Protein AF-A0A2E5QAH4-F1 (afdb_monomer_lite)

Secondary structure (DSSP, 8-state):
-HHHHHHHHHHHHHHHHHHHHHHHHHHHHHHHHHHHHHHHHHTT-TTB-TTT-PBPPHHHHHH-TT--S-HHHHHTT-

Structure (mmCIF, N/CA/C/O backbone):
data_AF-A0A2E5QAH4-F1
#
_entry.id   AF-A0A2E5QAH4-F1
#
loop_
_atom_site.group_PDB
_atom_site.id
_atom_site.type_symbol
_atom_site.label_atom_id
_atom_site.label_alt_id
_atom_site.label_comp_id
_atom_site.label_asym_id
_atom_site.label_entity_id
_atom_site.label_seq_id
_atom_site.pdbx_PDB_ins_code
_atom_site.Cartn_x
_atom_site.Cartn_y
_atom_site.Cartn_z
_atom_site.occupancy
_atom_site.B_iso_or_equiv
_atom_site.auth_seq_id
_atom_site.auth_comp_id
_atom_site.auth_asym_id
_atom_site.auth_atom_id
_atom_site.pdbx_PDB_model_num
ATOM 1 N N . ASP A 1 1 ? 37.103 5.316 -34.180 1.00 61.22 1 ASP A N 1
ATOM 2 C CA . ASP A 1 1 ? 37.578 5.733 -32.850 1.00 61.22 1 ASP A CA 1
ATOM 3 C C . ASP A 1 1 ? 37.055 4.732 -31.820 1.00 61.22 1 ASP A C 1
ATOM 5 O O . ASP A 1 1 ? 35.858 4.666 -31.597 1.00 61.22 1 ASP A O 1
ATOM 9 N N . GLN A 1 2 ? 37.928 3.881 -31.274 1.00 69.31 2 GLN A N 1
ATOM 10 C CA . GLN A 1 2 ? 37.551 2.831 -30.311 1.00 69.31 2 GLN A CA 1
ATOM 11 C C . GLN A 1 2 ? 37.341 3.383 -28.889 1.00 69.31 2 GLN A C 1
ATOM 13 O O . GLN A 1 2 ? 36.737 2.720 -28.044 1.00 69.31 2 GLN A O 1
ATOM 18 N N . GLN A 1 3 ? 37.828 4.597 -28.602 1.00 71.00 3 GLN A N 1
ATOM 19 C CA . GLN A 1 3 ? 37.740 5.188 -27.267 1.00 71.00 3 GLN A CA 1
ATOM 20 C C . GLN A 1 3 ? 36.341 5.742 -26.969 1.00 71.00 3 GLN A C 1
ATOM 22 O O . GLN A 1 3 ? 35.881 5.653 -25.825 1.00 71.00 3 GLN A O 1
ATOM 27 N N . SER A 1 4 ? 35.638 6.261 -27.980 1.00 77.88 4 SER A N 1
ATOM 28 C CA . SER A 1 4 ? 34.232 6.677 -27.866 1.00 77.88 4 SER A CA 1
ATOM 29 C C . SER A 1 4 ? 33.288 5.493 -27.640 1.00 77.88 4 SER A C 1
ATOM 31 O O . SER A 1 4 ? 32.445 5.572 -26.746 1.00 77.88 4 SER A O 1
ATOM 33 N N . VAL A 1 5 ? 33.491 4.368 -28.339 1.00 77.62 5 VAL A N 1
ATOM 34 C CA . VAL A 1 5 ? 32.711 3.128 -28.138 1.00 77.62 5 VAL A CA 1
ATOM 35 C C . VAL A 1 5 ? 32.845 2.619 -26.696 1.00 77.62 5 VAL A C 1
ATOM 37 O O . VAL A 1 5 ? 31.842 2.399 -26.023 1.00 77.62 5 VAL A O 1
ATOM 40 N N . GLY A 1 6 ? 34.068 2.541 -26.157 1.00 86.19 6 GLY A N 1
ATOM 41 C CA . GLY A 1 6 ? 34.287 2.116 -24.766 1.00 86.19 6 GLY A CA 1
ATOM 42 C C . GLY A 1 6 ? 33.744 3.090 -23.708 1.00 86.19 6 GLY A C 1
ATOM 43 O O . GLY A 1 6 ? 33.413 2.680 -22.595 1.00 86.19 6 GLY A O 1
ATOM 44 N N . ARG A 1 7 ? 33.640 4.391 -24.019 1.00 84.56 7 ARG A N 1
ATOM 45 C CA . ARG A 1 7 ? 32.997 5.379 -23.134 1.00 84.56 7 ARG A CA 1
ATOM 46 C C . ARG A 1 7 ? 31.480 5.199 -23.112 1.00 84.56 7 ARG A C 1
ATOM 48 O O . ARG A 1 7 ? 30.911 5.220 -22.025 1.00 84.56 7 ARG A O 1
ATOM 55 N N . LEU A 1 8 ? 30.861 4.995 -24.274 1.00 81.81 8 LEU A N 1
ATOM 56 C CA . LEU A 1 8 ? 29.420 4.786 -24.397 1.00 81.81 8 LEU A CA 1
ATOM 57 C C . LEU A 1 8 ? 28.972 3.526 -23.644 1.00 81.81 8 LEU A C 1
ATOM 59 O O . LEU A 1 8 ? 28.124 3.624 -22.765 1.00 81.81 8 LEU A O 1
ATOM 63 N N . SER A 1 9 ? 29.654 2.391 -23.841 1.00 88.94 9 SER A N 1
ATOM 64 C CA . SER A 1 9 ? 29.315 1.140 -23.143 1.00 88.94 9 SER A CA 1
ATOM 65 C C . SER A 1 9 ? 29.406 1.240 -21.614 1.00 88.94 9 SER A C 1
ATOM 67 O O . SER A 1 9 ? 28.641 0.589 -20.906 1.00 88.94 9 SER A O 1
ATOM 69 N N . ARG A 1 10 ? 30.317 2.066 -21.076 1.00 89.62 10 ARG A N 1
ATOM 70 C CA . ARG A 1 10 ? 30.380 2.332 -19.627 1.00 89.62 10 ARG A CA 1
ATOM 71 C C . ARG A 1 10 ? 29.177 3.135 -19.136 1.00 89.62 10 ARG A C 1
ATOM 73 O O . ARG A 1 10 ? 28.682 2.855 -18.050 1.00 89.62 10 ARG A O 1
ATOM 80 N N . MET A 1 11 ? 28.715 4.115 -19.913 1.00 90.75 11 MET A N 1
ATOM 81 C CA . MET A 1 11 ? 27.523 4.898 -19.572 1.00 90.75 11 MET A CA 1
ATOM 82 C C . MET A 1 11 ? 26.263 4.027 -19.598 1.00 90.75 11 MET A C 1
ATOM 84 O O . MET A 1 11 ? 25.509 4.042 -18.626 1.00 90.75 11 MET A O 1
ATOM 88 N N . ASP A 1 12 ? 26.104 3.186 -20.622 1.00 94.19 12 ASP A N 1
ATOM 89 C CA . ASP A 1 12 ? 24.973 2.254 -20.724 1.00 94.19 12 ASP A CA 1
ATOM 90 C C . ASP A 1 12 ? 24.958 1.251 -19.561 1.00 94.19 12 ASP A C 1
ATOM 92 O O . ASP A 1 12 ? 23.922 1.026 -18.934 1.00 94.19 12 ASP A O 1
ATOM 96 N N . ALA A 1 13 ? 26.121 0.694 -19.206 1.00 94.12 13 ALA A N 1
ATOM 97 C CA . ALA A 1 13 ? 26.245 -0.218 -18.070 1.00 94.12 13 ALA A CA 1
ATOM 98 C C . ALA A 1 13 ? 25.853 0.450 -16.739 1.00 94.12 13 ALA A C 1
ATOM 100 O O . ALA A 1 13 ? 25.158 -0.162 -15.925 1.00 94.12 13 ALA A O 1
ATOM 101 N N . MET A 1 14 ? 26.249 1.712 -16.522 1.00 94.56 14 MET A N 1
ATOM 102 C CA . MET A 1 14 ? 25.840 2.476 -15.337 1.00 94.56 14 MET A CA 1
ATOM 103 C C . MET A 1 14 ? 24.330 2.728 -15.315 1.00 94.56 14 MET A C 1
ATOM 105 O O . MET A 1 14 ? 23.703 2.573 -14.266 1.00 94.56 14 MET A O 1
ATOM 109 N N . GLN A 1 15 ? 23.731 3.069 -16.459 1.00 96.69 15 GLN A N 1
ATOM 110 C CA . GLN A 1 15 ? 22.289 3.283 -16.563 1.00 96.69 15 GLN A CA 1
ATOM 111 C C . GLN A 1 15 ? 21.506 1.998 -16.263 1.00 96.69 15 GLN A C 1
ATOM 113 O O . GLN A 1 15 ? 20.575 2.021 -15.457 1.00 96.69 15 GLN A O 1
ATOM 118 N N . ILE A 1 16 ? 21.918 0.862 -16.834 1.00 96.38 16 ILE A N 1
ATOM 119 C CA . ILE A 1 16 ? 21.310 -0.449 -16.561 1.00 96.38 16 ILE A CA 1
ATOM 120 C C . ILE A 1 16 ? 21.417 -0.791 -15.071 1.00 96.38 16 ILE A C 1
ATOM 122 O O . ILE A 1 16 ? 20.435 -1.215 -14.458 1.00 96.38 16 ILE A O 1
ATOM 126 N N . GLN A 1 17 ? 22.584 -0.566 -14.462 1.00 97.12 17 GLN A N 1
ATOM 127 C CA . GLN A 1 17 ? 22.784 -0.819 -13.038 1.00 97.12 17 GLN A CA 1
ATOM 128 C C . GLN A 1 17 ? 21.878 0.062 -12.165 1.00 97.12 17 GLN A C 1
ATOM 130 O O . GLN A 1 17 ? 21.301 -0.431 -11.194 1.00 97.12 17 GLN A O 1
ATOM 135 N N . ALA A 1 18 ? 21.729 1.347 -12.498 1.00 97.44 18 ALA A N 1
ATOM 136 C CA . ALA A 1 18 ? 20.838 2.258 -11.784 1.00 97.44 18 ALA A CA 1
ATOM 137 C C . ALA A 1 18 ? 19.370 1.814 -11.890 1.00 97.44 18 ALA A C 1
ATOM 139 O O . ALA A 1 18 ? 18.675 1.729 -10.878 1.00 97.44 18 ALA A O 1
ATOM 140 N N . MET A 1 19 ? 18.919 1.440 -13.091 1.00 97.75 19 MET A N 1
ATOM 141 C CA . MET A 1 19 ? 17.564 0.926 -13.314 1.00 97.75 19 MET A CA 1
ATOM 142 C C . MET A 1 19 ? 17.297 -0.367 -12.531 1.00 97.75 19 MET A C 1
ATOM 144 O O . MET A 1 19 ? 16.232 -0.512 -11.929 1.00 97.75 19 MET A O 1
ATOM 148 N N . ALA A 1 20 ? 18.261 -1.293 -12.500 1.00 97.56 20 ALA A N 1
ATOM 149 C CA . ALA A 1 20 ? 18.148 -2.536 -11.740 1.00 97.56 20 ALA A CA 1
ATOM 150 C C . ALA A 1 20 ? 18.023 -2.274 -10.230 1.00 97.56 20 ALA A C 1
ATOM 152 O O . ALA A 1 20 ? 17.175 -2.875 -9.571 1.00 97.56 20 ALA A O 1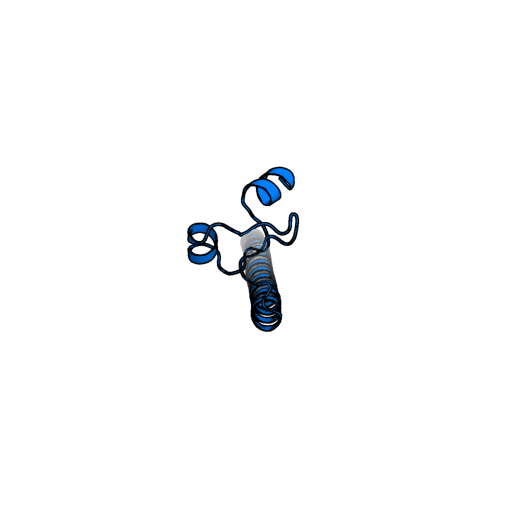
ATOM 153 N N . ARG A 1 21 ? 18.812 -1.333 -9.691 1.00 98.38 21 ARG A N 1
ATOM 154 C CA . ARG A 1 21 ? 18.744 -0.932 -8.276 1.00 98.38 21 ARG A CA 1
ATOM 155 C C . ARG A 1 21 ? 17.394 -0.323 -7.910 1.00 98.38 21 ARG A C 1
ATOM 157 O O . ARG A 1 21 ? 16.820 -0.721 -6.903 1.00 98.38 21 ARG A O 1
ATOM 164 N N . GLU A 1 22 ? 16.860 0.583 -8.727 1.00 98.38 22 GLU A N 1
ATOM 165 C CA . GLU A 1 22 ? 15.534 1.163 -8.468 1.00 98.38 22 GLU A CA 1
ATOM 166 C C . GLU A 1 22 ? 14.412 0.129 -8.581 1.00 98.38 22 GLU A C 1
ATOM 168 O O . GLU A 1 22 ? 13.462 0.150 -7.798 1.00 98.38 22 GLU A O 1
ATOM 173 N N . SER A 1 23 ? 14.519 -0.814 -9.523 1.00 98.31 23 SER A N 1
ATOM 174 C CA . SER A 1 23 ? 13.570 -1.925 -9.598 1.00 98.31 23 SER A CA 1
ATOM 175 C C . SER A 1 23 ? 13.582 -2.765 -8.324 1.00 98.31 23 SER A C 1
ATOM 177 O O . SER A 1 23 ? 12.514 -3.152 -7.857 1.00 98.31 23 SER A O 1
ATOM 179 N N . GLU A 1 24 ? 14.760 -3.057 -7.777 1.00 98.44 24 GLU A N 1
ATOM 180 C CA . GLU A 1 24 ? 14.880 -3.834 -6.544 1.00 98.44 24 GLU A CA 1
ATOM 181 C C . GLU A 1 24 ? 14.355 -3.059 -5.336 1.00 98.44 24 GLU A C 1
ATOM 183 O O . GLU A 1 24 ? 13.565 -3.587 -4.556 1.00 98.44 24 GLU A O 1
ATOM 188 N N . ARG A 1 25 ? 14.700 -1.771 -5.232 1.00 98.50 25 ARG A N 1
ATOM 189 C CA . ARG A 1 25 ? 14.204 -0.890 -4.172 1.00 98.50 25 ARG A CA 1
ATOM 190 C C . ARG A 1 25 ? 12.672 -0.863 -4.136 1.00 98.50 25 ARG A C 1
ATOM 192 O O . ARG A 1 25 ? 12.089 -1.073 -3.079 1.00 98.50 25 ARG A O 1
ATOM 199 N N . ARG A 1 26 ? 12.014 -0.705 -5.294 1.00 98.25 26 ARG A N 1
ATOM 200 C CA . ARG A 1 26 ? 10.541 -0.729 -5.388 1.00 98.25 26 ARG A CA 1
ATOM 201 C C . ARG A 1 26 ? 9.930 -2.059 -4.945 1.00 98.25 26 ARG A C 1
ATOM 203 O O . ARG A 1 26 ? 8.892 -2.048 -4.294 1.00 98.25 26 ARG A O 1
ATOM 210 N N . ARG A 1 27 ? 10.564 -3.194 -5.265 1.00 98.44 27 ARG A N 1
ATOM 211 C CA . ARG A 1 27 ? 10.090 -4.517 -4.816 1.00 98.44 27 ARG A CA 1
ATOM 212 C C . ARG A 1 27 ? 10.180 -4.661 -3.302 1.00 98.44 27 ARG A C 1
ATOM 214 O O . ARG A 1 27 ? 9.261 -5.190 -2.685 1.00 98.44 27 ARG A O 1
ATOM 221 N N . LEU A 1 28 ? 11.272 -4.190 -2.702 1.00 98.50 28 LEU A N 1
ATOM 222 C CA . LEU A 1 28 ? 11.441 -4.217 -1.250 1.00 98.50 28 LEU A CA 1
ATOM 223 C C . LEU A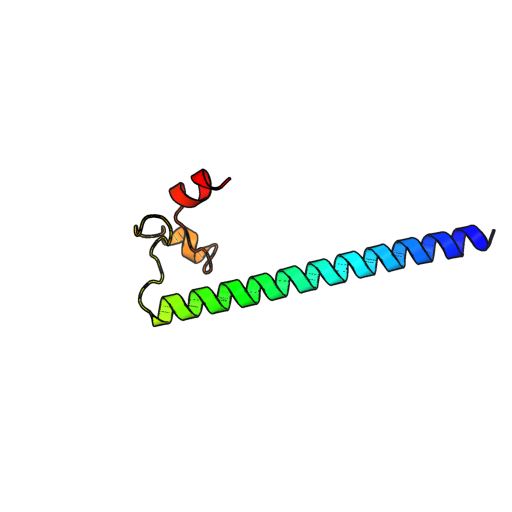 1 28 ? 10.406 -3.329 -0.547 1.00 98.50 28 LEU A C 1
ATOM 225 O O . LEU A 1 28 ? 9.813 -3.767 0.440 1.00 98.50 28 LEU A O 1
ATOM 229 N N . ASP A 1 29 ? 10.131 -2.139 -1.088 1.00 98.25 29 ASP A N 1
ATOM 230 C CA . ASP A 1 29 ? 9.078 -1.250 -0.579 1.00 98.25 29 ASP A CA 1
ATOM 231 C C . ASP A 1 29 ? 7.694 -1.921 -0.647 1.00 98.25 29 ASP A C 1
ATOM 233 O O . ASP A 1 29 ? 6.929 -1.877 0.317 1.00 98.25 29 ASP A O 1
ATOM 237 N N . GLU A 1 30 ? 7.382 -2.595 -1.758 1.00 97.81 30 GLU A N 1
ATOM 238 C CA . GLU A 1 30 ? 6.118 -3.315 -1.943 1.00 97.81 30 GLU A CA 1
ATOM 239 C C . GLU A 1 30 ? 5.975 -4.485 -0.958 1.00 97.81 30 GLU A C 1
ATOM 241 O O . GLU A 1 30 ? 4.941 -4.620 -0.300 1.00 97.81 30 GLU A O 1
ATOM 246 N N . ILE A 1 31 ? 7.033 -5.283 -0.769 1.00 98.56 31 ILE A N 1
ATOM 247 C CA . ILE A 1 31 ? 7.069 -6.350 0.243 1.00 98.56 31 ILE A CA 1
ATOM 248 C C . ILE A 1 31 ? 6.810 -5.775 1.637 1.00 98.56 31 ILE A C 1
ATOM 250 O O . ILE A 1 31 ? 6.043 -6.352 2.415 1.00 98.56 31 ILE A O 1
ATOM 254 N N . GLN A 1 32 ? 7.433 -4.644 1.970 1.00 98.38 32 GLN A N 1
ATOM 255 C CA . GLN A 1 32 ? 7.243 -4.014 3.269 1.00 98.38 32 GLN A CA 1
ATOM 256 C C . GLN A 1 32 ? 5.808 -3.500 3.444 1.00 98.38 32 GLN A C 1
ATOM 258 O O . GLN A 1 32 ? 5.211 -3.711 4.502 1.00 98.38 32 GLN A O 1
ATOM 263 N N . ALA A 1 33 ? 5.220 -2.894 2.410 1.00 98.00 33 ALA A N 1
ATOM 264 C CA . ALA A 1 33 ? 3.832 -2.441 2.427 1.00 98.00 33 ALA A CA 1
ATOM 265 C C . ALA A 1 33 ? 2.847 -3.610 2.616 1.00 98.00 33 ALA A C 1
ATOM 267 O O . ALA A 1 33 ? 1.921 -3.517 3.429 1.00 98.00 33 ALA A O 1
ATOM 268 N N . ILE A 1 34 ? 3.077 -4.739 1.936 1.00 98.50 34 ILE A N 1
ATOM 269 C CA . ILE A 1 34 ? 2.279 -5.963 2.094 1.00 98.50 34 ILE A CA 1
ATOM 270 C C . ILE A 1 34 ? 2.386 -6.492 3.527 1.00 98.50 34 ILE A C 1
ATOM 272 O O . ILE A 1 34 ? 1.363 -6.758 4.155 1.00 98.50 34 ILE A O 1
ATOM 276 N N . ARG A 1 35 ? 3.601 -6.595 4.083 1.00 98.56 35 ARG A N 1
ATOM 277 C CA . ARG A 1 35 ? 3.817 -7.056 5.467 1.00 98.56 35 ARG A CA 1
ATOM 278 C C . ARG A 1 35 ? 3.081 -6.191 6.485 1.00 98.56 35 ARG A C 1
ATOM 280 O O . ARG A 1 35 ? 2.374 -6.721 7.338 1.00 98.56 35 ARG A O 1
ATOM 287 N N . THR A 1 36 ? 3.201 -4.869 6.373 1.00 98.06 36 THR A N 1
ATOM 288 C CA . THR A 1 36 ? 2.478 -3.931 7.244 1.00 98.06 36 THR A CA 1
ATOM 289 C C . THR A 1 36 ? 0.967 -4.130 7.132 1.00 98.06 36 THR A C 1
ATOM 291 O O . THR A 1 36 ? 0.266 -4.158 8.140 1.00 98.06 36 THR A O 1
ATOM 294 N N . THR A 1 37 ? 0.459 -4.323 5.917 1.00 98.38 37 THR A N 1
ATOM 295 C CA . THR A 1 37 ? -0.973 -4.532 5.669 1.00 98.38 37 THR A CA 1
ATOM 296 C C . THR A 1 37 ? -1.479 -5.834 6.288 1.00 98.38 37 THR A C 1
ATOM 298 O O . THR A 1 37 ? -2.509 -5.829 6.957 1.00 98.38 37 THR A O 1
ATOM 301 N N . LEU A 1 38 ? -0.733 -6.933 6.137 1.00 98.69 38 LEU A N 1
ATOM 302 C CA . LEU A 1 38 ? -1.055 -8.222 6.757 1.00 98.69 38 LEU A CA 1
ATOM 303 C C . LEU A 1 38 ? -1.096 -8.129 8.286 1.00 98.69 38 LEU A C 1
ATOM 305 O O . LEU A 1 38 ? -2.018 -8.658 8.902 1.00 98.69 38 LEU A O 1
ATOM 309 N N . ASN A 1 39 ? -0.155 -7.402 8.896 1.00 98.44 39 ASN A N 1
ATOM 310 C CA . AS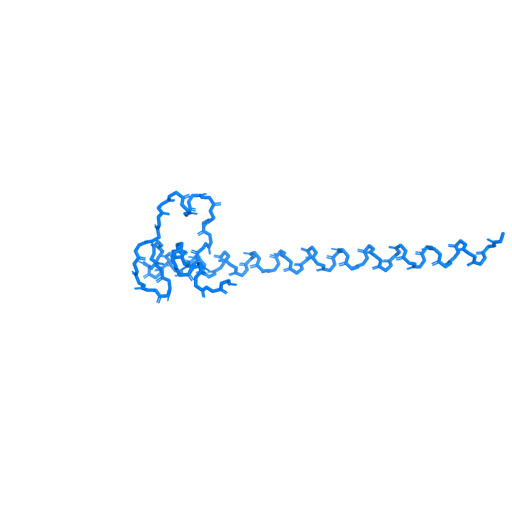N A 1 39 ? -0.165 -7.166 10.342 1.00 98.44 39 ASN A CA 1
ATOM 311 C C . ASN A 1 39 ? -1.428 -6.418 10.787 1.00 98.44 39 ASN A C 1
ATOM 313 O O . ASN A 1 39 ? -2.029 -6.770 11.796 1.00 98.44 39 ASN A O 1
ATOM 317 N N . ARG A 1 40 ? -1.874 -5.425 10.012 1.00 98.00 40 ARG A N 1
ATOM 318 C CA . ARG A 1 40 ? -3.107 -4.682 10.308 1.00 98.00 40 ARG A CA 1
ATOM 319 C C . ARG A 1 40 ? -4.360 -5.535 10.148 1.00 98.00 40 ARG A C 1
ATOM 321 O O . ARG A 1 40 ? -5.287 -5.390 10.935 1.00 98.00 40 ARG A O 1
ATOM 328 N N . ILE A 1 41 ? -4.386 -6.439 9.167 1.00 98.31 41 ILE A N 1
ATOM 329 C CA . ILE A 1 41 ? -5.459 -7.436 9.042 1.00 98.31 41 ILE A CA 1
ATOM 330 C C . ILE A 1 41 ? -5.494 -8.312 10.297 1.00 98.31 41 ILE A C 1
ATOM 332 O O . ILE A 1 41 ? -6.553 -8.464 10.898 1.00 98.31 41 ILE A O 1
ATOM 336 N N . ALA A 1 42 ? -4.340 -8.828 10.730 1.00 98.56 42 ALA A N 1
ATOM 337 C CA . ALA A 1 42 ? -4.245 -9.657 11.931 1.00 98.56 42 ALA A CA 1
ATOM 338 C C . ALA A 1 42 ? -4.657 -8.909 13.213 1.00 98.56 42 ALA A C 1
ATOM 340 O O . ALA A 1 42 ? -5.239 -9.514 14.109 1.00 98.56 42 ALA A O 1
ATOM 341 N N . ALA A 1 43 ? -4.399 -7.601 13.286 1.00 97.94 43 ALA A N 1
ATOM 342 C CA . ALA A 1 43 ? -4.808 -6.746 14.400 1.00 97.94 43 ALA A CA 1
ATOM 343 C C . ALA A 1 43 ? -6.287 -6.308 14.349 1.00 97.94 43 ALA A C 1
ATOM 345 O O . ALA A 1 43 ? -6.765 -5.677 15.285 1.00 97.94 43 ALA A O 1
ATOM 346 N N . GLY A 1 44 ? -7.023 -6.613 13.271 1.00 97.44 44 GLY A N 1
ATOM 347 C CA . GLY A 1 44 ? -8.399 -6.135 13.079 1.00 97.44 44 GLY A CA 1
ATOM 348 C C . GLY A 1 44 ? -8.504 -4.652 12.696 1.00 97.44 44 GLY A C 1
ATOM 349 O O . GLY A 1 44 ? -9.584 -4.074 12.742 1.00 97.44 44 GLY A O 1
ATOM 350 N N . GLU A 1 45 ? -7.395 -4.032 12.295 1.00 97.81 45 GLU A N 1
ATOM 351 C CA . GLU A 1 45 ? -7.292 -2.603 11.968 1.00 97.81 45 GLU A CA 1
ATOM 352 C C . GLU A 1 45 ? -7.350 -2.324 10.459 1.00 97.81 45 GLU A C 1
ATOM 354 O O . GLU A 1 45 ? -7.282 -1.169 10.021 1.00 97.81 45 GLU A O 1
ATOM 359 N N . TYR A 1 46 ? -7.412 -3.369 9.631 1.00 98.31 46 TYR A N 1
ATOM 360 C CA . TYR A 1 46 ? -7.499 -3.212 8.184 1.00 98.31 46 TYR A CA 1
ATOM 361 C C . TYR A 1 46 ? -8.787 -2.491 7.781 1.00 98.31 46 TYR A C 1
ATOM 363 O O . TYR A 1 46 ? -9.868 -2.779 8.284 1.00 98.31 46 TYR A O 1
ATOM 371 N N . GLY A 1 47 ? -8.658 -1.547 6.851 1.00 98.12 47 GLY A N 1
ATOM 372 C CA . GLY A 1 47 ? -9.770 -0.720 6.392 1.00 98.12 47 GLY A CA 1
ATOM 373 C C . GLY A 1 47 ? -9.993 0.569 7.182 1.00 98.12 47 GLY A C 1
ATOM 374 O O . GLY A 1 47 ? -10.836 1.359 6.777 1.00 98.12 47 GLY A O 1
ATOM 375 N N . TYR A 1 48 ? -9.214 0.841 8.232 1.00 98.50 48 TYR A N 1
ATOM 376 C CA . TYR A 1 48 ? -9.238 2.122 8.950 1.00 98.50 48 TYR A CA 1
ATOM 377 C C . TYR A 1 48 ? -8.023 2.991 8.601 1.00 98.50 48 TYR A C 1
ATOM 379 O O . TYR A 1 48 ? -6.968 2.496 8.223 1.00 98.50 48 TYR A O 1
ATOM 387 N N . CYS A 1 49 ? -8.147 4.307 8.661 1.00 98.31 49 CYS A N 1
ATOM 388 C CA . CYS A 1 49 ? -7.079 5.235 8.326 1.00 98.31 49 CYS A CA 1
ATOM 389 C C . CYS A 1 49 ? -6.111 5.365 9.505 1.00 98.31 49 CYS A C 1
ATOM 391 O O . CYS A 1 49 ? -6.530 5.714 10.603 1.00 98.31 49 CYS A O 1
ATOM 393 N N . VAL A 1 50 ? -4.806 5.186 9.279 1.00 97.25 50 VAL A N 1
ATOM 394 C CA . VAL A 1 50 ? -3.792 5.355 10.342 1.00 97.25 50 VAL A CA 1
ATOM 395 C C . VAL A 1 50 ? -3.629 6.808 10.804 1.00 97.25 50 VAL A C 1
ATOM 397 O O . VAL A 1 50 ? -3.047 7.053 11.853 1.00 97.25 50 VAL A O 1
ATOM 400 N N . GLY A 1 51 ? -4.111 7.779 10.019 1.00 97.25 51 GLY A N 1
ATOM 401 C CA . GLY A 1 51 ? -3.989 9.204 10.334 1.00 97.25 51 GLY A CA 1
ATOM 402 C C . GLY A 1 51 ? -5.169 9.786 11.116 1.00 97.25 51 GLY A C 1
ATOM 403 O O . GLY A 1 51 ? -4.957 10.623 11.983 1.00 97.25 51 GLY A O 1
ATOM 404 N N . CYS A 1 52 ? -6.404 9.374 10.808 1.00 97.69 52 CYS A N 1
ATOM 405 C CA . CYS A 1 52 ? -7.615 9.907 11.453 1.00 97.69 52 CYS A CA 1
ATOM 406 C C . CYS A 1 52 ? -8.494 8.847 12.132 1.00 97.69 52 CYS A C 1
ATOM 408 O O . CYS A 1 52 ? -9.438 9.207 12.824 1.00 97.69 52 CYS A O 1
ATOM 410 N N . GLY A 1 53 ? -8.220 7.554 11.940 1.00 97.50 53 GLY A N 1
ATOM 411 C CA . GLY A 1 53 ? -9.024 6.457 12.488 1.00 97.50 53 GLY A CA 1
ATOM 412 C C . GLY A 1 53 ? -10.317 6.152 11.723 1.00 97.50 53 GLY A C 1
ATOM 413 O O . GLY A 1 53 ? -10.954 5.142 12.002 1.00 97.50 53 GLY A O 1
ATOM 414 N N . GLU A 1 54 ? -10.708 6.968 10.744 1.00 98.19 54 GLU A N 1
ATOM 415 C CA . GLU A 1 54 ? -11.930 6.752 9.956 1.00 98.19 54 GLU A CA 1
ATOM 416 C C . GLU A 1 54 ? -11.787 5.623 8.930 1.00 98.19 54 GLU A C 1
ATOM 418 O O . GLU A 1 54 ? -10.681 5.221 8.572 1.00 98.19 54 GLU A O 1
ATOM 423 N N . GLN A 1 55 ? -12.905 5.116 8.410 1.00 98.06 55 GLN A N 1
ATOM 424 C CA . GLN A 1 55 ? -12.884 4.068 7.391 1.00 98.06 55 GLN A CA 1
ATOM 425 C C . GLN A 1 55 ? -12.281 4.562 6.070 1.00 98.06 55 GLN A C 1
ATOM 427 O O . GLN A 1 55 ? -12.622 5.620 5.544 1.00 98.06 55 GLN A O 1
ATOM 432 N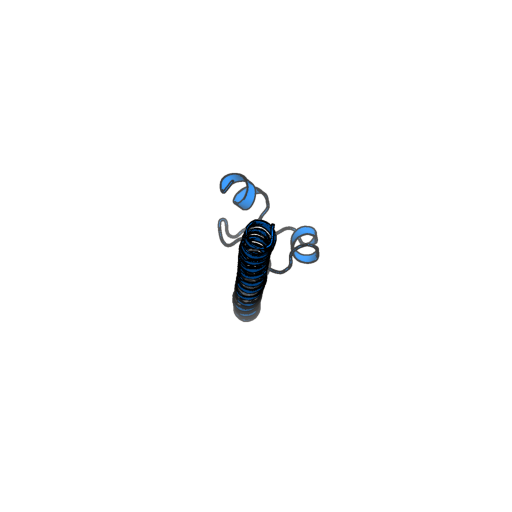 N . ILE A 1 56 ? -11.403 3.750 5.491 1.00 98.56 56 ILE A N 1
ATOM 433 C CA . ILE A 1 56 ? -10.901 3.930 4.133 1.00 98.56 56 ILE A CA 1
ATOM 434 C C . ILE A 1 56 ? -11.981 3.436 3.170 1.00 98.56 56 ILE A C 1
ATOM 436 O O . ILE A 1 56 ? -12.496 2.328 3.314 1.00 98.56 56 ILE A O 1
ATOM 440 N N . ALA A 1 57 ? -12.299 4.246 2.157 1.00 98.06 57 ALA A N 1
ATOM 441 C CA . ALA A 1 57 ? -13.277 3.884 1.137 1.00 98.06 57 ALA A CA 1
ATOM 442 C C . ALA A 1 57 ? -12.955 2.502 0.519 1.00 98.06 57 ALA A C 1
ATOM 444 O O . ALA A 1 57 ? -11.843 2.318 0.010 1.00 98.06 57 ALA A O 1
ATOM 445 N N . PRO A 1 58 ? -13.909 1.548 0.480 1.00 97.62 58 PRO A N 1
ATOM 446 C CA . PRO A 1 58 ? -13.656 0.200 -0.032 1.00 97.62 58 PRO A CA 1
ATOM 447 C C . PRO A 1 58 ? -13.094 0.175 -1.457 1.00 97.62 58 PRO A C 1
ATOM 449 O O . PRO A 1 58 ? -12.168 -0.577 -1.739 1.00 97.62 58 PRO A O 1
ATOM 452 N N . ALA A 1 59 ? -13.576 1.054 -2.342 1.00 97.75 59 ALA A N 1
ATOM 453 C CA . ALA A 1 59 ? -13.065 1.170 -3.711 1.00 97.75 59 ALA A CA 1
ATOM 454 C C . ALA A 1 59 ? -11.561 1.511 -3.763 1.00 97.75 59 ALA A C 1
ATOM 456 O O . ALA A 1 59 ? -10.846 1.034 -4.642 1.00 97.75 59 ALA A O 1
ATOM 457 N N . ARG A 1 60 ? -11.059 2.289 -2.793 1.00 97.19 60 ARG A N 1
ATOM 458 C CA . ARG A 1 60 ? -9.633 2.621 -2.675 1.00 97.19 60 ARG A CA 1
ATOM 459 C C . ARG A 1 60 ? -8.815 1.412 -2.229 1.00 97.19 60 ARG A C 1
ATOM 461 O O . ARG A 1 60 ? -7.731 1.215 -2.759 1.00 97.19 60 ARG A O 1
ATOM 468 N N . LEU A 1 61 ? -9.336 0.596 -1.310 1.00 97.81 61 LEU A N 1
ATOM 469 C CA . LEU A 1 61 ? -8.694 -0.653 -0.876 1.00 97.81 61 LEU A CA 1
ATOM 470 C C . LEU A 1 61 ? -8.700 -1.714 -1.984 1.00 97.81 61 LEU A C 1
ATOM 472 O O . LEU A 1 61 ? -7.746 -2.467 -2.105 1.00 97.81 61 LEU A O 1
ATOM 476 N N . VAL A 1 62 ? -9.733 -1.752 -2.830 1.00 97.56 62 VAL A N 1
ATOM 477 C CA . VAL A 1 62 ? -9.752 -2.629 -4.014 1.00 97.56 62 VAL A CA 1
ATOM 478 C C . VAL A 1 62 ? -8.671 -2.219 -5.017 1.00 97.56 62 VAL A C 1
ATOM 480 O O . VAL A 1 62 ? -8.000 -3.080 -5.579 1.00 97.56 62 VAL A O 1
ATOM 483 N N . LEU A 1 63 ? -8.483 -0.912 -5.230 1.00 97.44 63 LEU A N 1
ATOM 484 C CA . LEU A 1 63 ? -7.473 -0.396 -6.155 1.00 97.44 63 LEU A CA 1
ATOM 485 C C . LEU A 1 63 ? -6.046 -0.489 -5.589 1.00 97.44 63 LEU A C 1
ATOM 487 O O . LEU A 1 63 ? -5.114 -0.823 -6.315 1.00 97.44 63 LEU A O 1
ATOM 491 N N . ILE A 1 64 ? -5.871 -0.167 -4.305 1.00 96.94 64 ILE A N 1
ATOM 492 C CA . ILE A 1 64 ? -4.583 -0.121 -3.603 1.00 96.94 64 ILE A CA 1
ATOM 493 C C . ILE A 1 64 ? -4.746 -0.794 -2.228 1.00 96.94 64 ILE A C 1
ATOM 495 O O . ILE A 1 64 ? -4.925 -0.108 -1.215 1.00 96.94 64 ILE A O 1
ATOM 499 N N . PRO A 1 65 ? -4.657 -2.135 -2.151 1.00 97.56 65 PRO A N 1
ATOM 500 C CA . PRO A 1 65 ? -4.927 -2.883 -0.919 1.00 97.56 65 PRO A CA 1
ATOM 501 C C . PRO A 1 65 ? -4.001 -2.546 0.241 1.00 97.56 65 PRO A C 1
ATOM 503 O O . PRO A 1 65 ? -4.379 -2.737 1.392 1.00 97.56 65 PRO A O 1
ATOM 506 N N . THR A 1 66 ? -2.803 -2.044 -0.054 1.00 98.12 66 THR A N 1
ATOM 507 C CA . THR A 1 66 ? -1.774 -1.709 0.933 1.00 98.12 66 THR A CA 1
ATOM 508 C C . THR A 1 66 ? -1.860 -0.274 1.450 1.00 98.12 66 THR A C 1
ATOM 510 O O . THR A 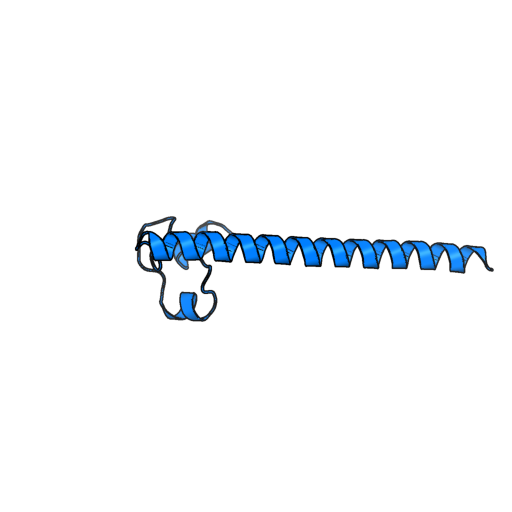1 66 ? -1.014 0.151 2.238 1.00 98.12 66 THR A O 1
ATOM 513 N N . THR A 1 67 ? -2.862 0.505 1.020 1.00 97.44 67 THR A N 1
ATOM 514 C CA . THR A 1 67 ? -2.993 1.895 1.463 1.00 97.44 67 THR A CA 1
ATOM 515 C C . THR A 1 67 ? -3.304 1.976 2.962 1.00 97.44 67 THR A C 1
ATOM 517 O O . THR A 1 67 ? -4.178 1.289 3.494 1.00 97.44 67 THR A O 1
ATOM 520 N N . GLY A 1 68 ? -2.555 2.830 3.661 1.00 97.00 68 GLY A N 1
ATOM 521 C CA . GLY A 1 68 ? -2.718 3.068 5.095 1.00 97.00 68 GLY A CA 1
ATOM 522 C C . GLY A 1 68 ? -3.684 4.198 5.440 1.00 97.00 68 GLY A C 1
ATOM 523 O O . GLY A 1 68 ? -4.095 4.320 6.591 1.00 97.00 68 GLY A O 1
ATOM 524 N N . THR A 1 69 ? -4.036 5.038 4.468 1.00 97.69 69 THR A N 1
ATOM 525 C CA . THR A 1 69 ? -4.684 6.331 4.700 1.00 97.69 69 THR A CA 1
ATOM 526 C C . THR A 1 69 ? -5.920 6.525 3.826 1.00 97.69 69 THR A C 1
ATOM 528 O O . THR A 1 69 ? -5.996 6.037 2.693 1.00 97.69 69 THR A O 1
ATOM 531 N N . CYS A 1 70 ? -6.902 7.262 4.353 1.00 97.94 70 CYS A N 1
ATOM 532 C CA . CYS A 1 70 ? -8.029 7.760 3.569 1.00 97.94 70 CYS A CA 1
ATOM 533 C C . CYS A 1 70 ? -7.569 8.840 2.573 1.00 97.94 70 CYS A C 1
ATOM 535 O O . CYS A 1 70 ? -6.426 9.301 2.625 1.00 97.94 70 CYS A O 1
ATOM 537 N N . VAL A 1 71 ? -8.462 9.232 1.658 1.00 96.62 71 VAL A N 1
ATOM 538 C CA . VAL A 1 71 ? -8.169 10.268 0.656 1.00 96.62 71 VAL A CA 1
ATOM 539 C C . VAL A 1 71 ? -7.806 11.594 1.321 1.00 96.62 71 VAL A C 1
ATOM 541 O O . VAL A 1 71 ? -6.734 12.114 1.047 1.00 96.62 71 VAL A O 1
ATOM 544 N N . ASP A 1 72 ? -8.573 12.028 2.322 1.00 97.25 72 ASP A N 1
ATOM 545 C CA . ASP A 1 72 ? -8.331 13.306 2.995 1.00 97.25 72 ASP A CA 1
ATOM 546 C C . ASP A 1 72 ? -6.979 13.341 3.718 1.00 97.25 72 ASP A C 1
ATOM 548 O O . ASP A 1 72 ? -6.290 14.358 3.723 1.00 97.25 72 ASP A O 1
ATOM 552 N N . CYS A 1 73 ? -6.573 12.234 4.352 1.00 97.81 73 CYS A N 1
ATOM 553 C CA . CYS A 1 73 ? -5.254 12.138 4.982 1.00 97.81 73 CYS A CA 1
ATOM 554 C C . CYS A 1 73 ? -4.120 12.089 3.956 1.00 97.81 73 CYS A C 1
ATOM 556 O O . CYS A 1 73 ? -3.039 12.594 4.242 1.00 97.81 73 CYS A O 1
ATOM 558 N N . ALA A 1 74 ? -4.339 11.453 2.803 1.00 95.25 74 ALA A N 1
ATOM 559 C CA . ALA A 1 74 ? -3.344 11.405 1.741 1.00 95.25 74 ALA A CA 1
ATOM 560 C C . ALA A 1 74 ? -3.151 12.784 1.096 1.00 95.25 74 ALA A C 1
ATOM 562 O O . ALA A 1 74 ? -2.012 13.190 0.889 1.00 95.25 74 ALA A O 1
ATOM 563 N N . ASP A 1 75 ? -4.238 13.522 0.873 1.00 95.62 75 ASP A N 1
ATOM 564 C CA . ASP A 1 75 ? -4.208 14.853 0.263 1.00 95.62 75 ASP A CA 1
ATOM 565 C C . ASP A 1 75 ? -3.523 15.890 1.164 1.00 95.62 75 ASP A C 1
ATOM 567 O O . ASP A 1 75 ? -2.900 16.819 0.667 1.00 95.62 75 ASP A O 1
ATOM 571 N N . ARG A 1 76 ? -3.575 15.722 2.494 1.00 93.69 76 ARG A N 1
ATOM 572 C CA . ARG A 1 76 ? -2.839 16.582 3.442 1.00 93.69 76 ARG A CA 1
ATOM 573 C C . ARG A 1 76 ? -1.331 16.318 3.497 1.00 93.69 76 ARG A C 1
ATOM 575 O O . ARG A 1 76 ? -0.612 17.122 4.082 1.00 93.69 76 ARG A O 1
ATOM 582 N N . ALA A 1 77 ? -0.874 15.171 2.999 1.00 80.62 77 ALA A N 1
ATOM 583 C CA . ALA A 1 77 ? 0.526 14.755 3.076 1.00 80.62 77 ALA A CA 1
ATOM 584 C C . ALA A 1 77 ? 1.336 15.087 1.808 1.00 80.62 77 ALA A C 1
ATOM 586 O O . ALA A 1 77 ? 2.558 14.929 1.830 1.00 80.62 77 ALA A O 1
ATOM 587 N N . GLY A 1 78 ? 0.664 15.494 0.724 1.00 64.38 78 GLY A N 1
ATOM 588 C CA . GLY A 1 78 ? 1.268 15.952 -0.534 1.00 64.38 78 GLY A CA 1
ATOM 589 C C . GLY A 1 78 ? 1.327 17.468 -0.627 1.00 64.38 78 GLY A C 1
ATOM 590 O O . GLY A 1 78 ? 2.243 17.949 -1.328 1.00 64.38 78 GLY A O 1
#

Radiu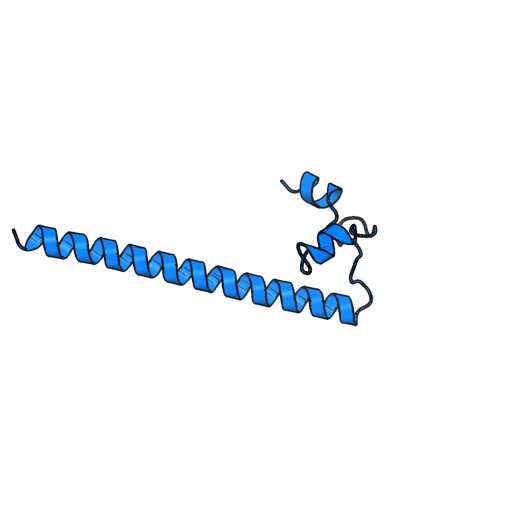s of gyration: 20.36 Å; chains: 1; bounding box: 51×26×47 Å

Foldseek 3Di:
DVVVVVVVVVVVVVVVVVVVVVVVVVVVVVVVLVVVLVVCVVVVNQQAAPVPRHGADVVVCVVPVSDRHHPVVVVVVD

Sequence (78 aa):
DQQSVGRLSRMDAMQIQAMARESERRRLDEIQAIRTTLNRIAAGEYGYCVGCGEQIAPARLVLIPTTGTCVDCADRAG

pLDDT: mean 94.44, std 8.05, range [61.22, 98.69]